Protein AF-A0A6G3LF49-F1 (afdb_monomer)

Radius of gyration: 18.22 Å; Cα contacts (8 Å, |Δi|>4): 110; chains: 1; bounding box: 42×26×51 Å

Nearest PDB structures (foldseek):
  8yy0-assembly1_Y  TM=4.149E-01  e=6.885E+00  Thermus thermophilus HB8

Solvent-accessible surface area (backbone atoms only — not comparable to full-atom values): 4598 Å² total; per-residue (Å²): 130,87,68,84,78,54,65,43,78,56,98,92,34,44,36,46,48,64,39,53,51,52,29,51,48,45,11,52,52,34,12,50,50,32,28,69,45,16,48,60,52,20,45,74,74,74,40,58,89,46,18,74,67,36,22,61,54,32,17,54,50,18,28,51,53,19,43,64,68,22,52,87,65,49,69,78,48,77,71,80,78,77,84,126

Secondary structure (DSSP, 8-state):
------EEEETTEEEEHHHHHHHHHHHHHHHHHHHHHHHHHHHHTT-GGGHHHHHHHHHHHHHHHHHHHHTTT---B-------

pLDDT: mean 83.25, std 15.24, range [39.19, 96.56]

Sequence (84 aa):
MDGDEAYIEIYGELVSLKELAIASMISTALAFVLFYFSPSIAKAIGMPNLANALKITLGAVGASIGFFFSIPLTKVKRKIVEEE

Foldseek 3Di:
DPPPQDWDQDPNFTWGPVLVVQLQVQLQVQLVVQLVCQQVVCVVVVHNVCSVVSNNVSSVVRSVVSNVVSVVSTDGPPPPPPDD

Mean predicted aligned error: 7.75 Å

Structure (mmCIF, N/CA/C/O backbone):
data_AF-A0A6G3LF49-F1
#
_entry.id   AF-A0A6G3LF49-F1
#
loop_
_atom_site.group_PDB
_atom_site.id
_atom_site.type_symbol
_atom_site.label_atom_id
_atom_site.label_alt_id
_atom_site.label_comp_id
_atom_site.label_asym_id
_atom_site.label_entity_id
_atom_site.label_seq_id
_atom_site.pdbx_PDB_ins_code
_atom_site.Cartn_x
_atom_site.Cartn_y
_atom_site.Cartn_z
_atom_site.occupancy
_atom_site.B_iso_or_equiv
_atom_site.auth_seq_id
_atom_site.auth_comp_id
_atom_site.auth_asym_id
_atom_site.auth_atom_id
_atom_site.pdbx_PDB_model_num
ATOM 1 N N . MET A 1 1 ? 22.010 10.146 -20.821 1.00 39.19 1 MET A N 1
ATOM 2 C CA . MET A 1 1 ? 22.496 8.987 -20.051 1.00 39.19 1 MET A CA 1
ATOM 3 C C . MET A 1 1 ? 21.267 8.243 -19.588 1.00 39.19 1 MET A C 1
ATOM 5 O O . MET A 1 1 ? 20.666 8.639 -18.598 1.00 39.19 1 MET A O 1
ATOM 9 N N . ASP A 1 2 ? 20.832 7.276 -20.389 1.00 46.34 2 ASP A N 1
ATOM 10 C CA . ASP A 1 2 ? 19.806 6.319 -19.983 1.00 46.34 2 ASP A CA 1
ATOM 11 C C . ASP A 1 2 ? 20.521 5.402 -18.986 1.00 46.34 2 ASP A C 1
ATOM 13 O O . ASP A 1 2 ? 21.346 4.581 -19.376 1.00 46.34 2 ASP A O 1
ATOM 17 N N . GLY A 1 3 ? 20.423 5.735 -17.697 1.00 51.59 3 GLY A N 1
ATOM 18 C CA . GLY A 1 3 ? 21.125 4.997 -16.650 1.00 51.59 3 GLY A CA 1
ATOM 19 C C . GLY A 1 3 ? 20.583 3.578 -16.628 1.00 51.59 3 GLY A C 1
ATOM 20 O O . GLY A 1 3 ? 19.368 3.446 -16.521 1.00 51.59 3 GLY A O 1
ATOM 21 N N . ASP A 1 4 ? 21.471 2.585 -16.769 1.00 61.19 4 ASP A N 1
ATOM 22 C CA . ASP A 1 4 ? 21.184 1.145 -16.843 1.00 61.19 4 ASP A CA 1
ATOM 23 C C . ASP A 1 4 ? 19.878 0.780 -16.133 1.00 61.19 4 ASP A C 1
ATOM 25 O O . ASP A 1 4 ? 19.812 0.645 -14.907 1.00 61.19 4 ASP A O 1
ATOM 29 N N . GLU A 1 5 ? 18.801 0.686 -16.912 1.00 69.38 5 GLU A N 1
ATOM 30 C CA . GLU A 1 5 ? 17.506 0.309 -16.381 1.00 69.38 5 GLU A CA 1
ATOM 31 C C . GLU A 1 5 ? 17.607 -1.170 -16.002 1.00 69.38 5 GLU A C 1
ATOM 33 O O . GLU A 1 5 ? 17.725 -2.038 -16.864 1.00 69.38 5 GLU A O 1
ATOM 38 N N . ALA A 1 6 ? 17.645 -1.458 -14.700 1.00 81.44 6 ALA A N 1
ATOM 39 C CA . ALA A 1 6 ? 17.707 -2.826 -14.209 1.00 81.44 6 ALA A CA 1
ATOM 40 C C . ALA A 1 6 ? 16.356 -3.512 -14.447 1.00 81.44 6 ALA A C 1
ATOM 42 O O . ALA A 1 6 ? 15.317 -3.030 -13.988 1.00 81.44 6 ALA A O 1
ATOM 43 N N . TYR A 1 7 ? 16.382 -4.645 -15.142 1.00 83.12 7 TYR A N 1
ATOM 44 C CA . TYR A 1 7 ? 15.216 -5.489 -15.375 1.00 83.12 7 TYR A CA 1
ATOM 45 C C . TYR A 1 7 ? 15.318 -6.766 -14.547 1.00 83.12 7 TYR A C 1
ATOM 47 O O . TYR A 1 7 ? 16.409 -7.293 -14.334 1.00 83.12 7 TYR A O 1
ATOM 55 N N . ILE A 1 8 ? 14.172 -7.267 -14.101 1.00 84.12 8 ILE A N 1
ATOM 56 C CA . ILE A 1 8 ? 14.035 -8.582 -13.482 1.00 84.12 8 ILE A CA 1
ATOM 57 C C . ILE A 1 8 ? 13.063 -9.418 -14.310 1.00 84.12 8 ILE A C 1
ATOM 59 O O . ILE A 1 8 ? 12.038 -8.911 -14.766 1.00 84.12 8 ILE A O 1
ATOM 63 N N . GLU A 1 9 ? 13.390 -10.689 -14.520 1.00 82.81 9 GLU A N 1
ATOM 64 C CA . GLU A 1 9 ? 12.490 -11.631 -15.175 1.00 82.81 9 GLU A CA 1
ATOM 65 C C . GLU A 1 9 ? 11.480 -12.173 -14.15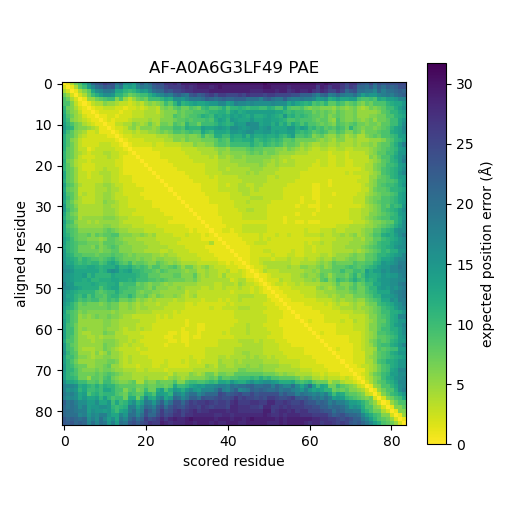8 1.00 82.81 9 GLU A C 1
ATOM 67 O O . GLU A 1 9 ? 11.850 -12.755 -13.136 1.00 82.81 9 GLU A O 1
ATOM 72 N N . ILE A 1 10 ? 10.194 -11.964 -14.429 1.00 80.06 10 ILE A N 1
ATOM 73 C CA . ILE A 1 10 ? 9.086 -12.472 -13.622 1.00 80.06 10 ILE A CA 1
ATOM 74 C C . ILE A 1 10 ? 8.127 -13.180 -14.580 1.00 80.06 10 ILE A C 1
ATOM 76 O O . ILE A 1 10 ? 7.575 -12.555 -15.478 1.00 80.06 10 ILE A O 1
ATOM 80 N N . TYR A 1 11 ? 7.943 -14.492 -14.406 1.00 80.56 11 TYR A N 1
ATOM 81 C CA . TYR A 1 11 ? 7.079 -15.324 -15.260 1.00 80.56 11 TYR A CA 1
ATOM 82 C C . TYR A 1 11 ? 7.391 -15.242 -16.772 1.00 80.56 11 TYR A C 1
ATOM 84 O O . TYR A 1 11 ? 6.479 -15.302 -17.593 1.00 80.56 11 TYR A O 1
ATOM 92 N N . GLY A 1 12 ? 8.669 -15.109 -17.148 1.00 75.94 12 GLY A N 1
ATOM 93 C CA . GLY A 1 12 ? 9.093 -14.975 -18.549 1.00 75.94 12 GLY A CA 1
ATOM 94 C C . GLY A 1 12 ? 8.920 -13.568 -19.132 1.00 75.94 12 GLY A C 1
ATOM 95 O O . GLY A 1 12 ? 9.147 -13.362 -20.322 1.00 75.94 12 GLY A O 1
ATOM 96 N N . GLU A 1 13 ? 8.528 -12.585 -18.315 1.00 76.00 13 GLU A N 1
ATOM 97 C CA . GLU A 1 13 ? 8.414 -11.185 -18.717 1.00 76.00 13 GLU A CA 1
ATOM 98 C C . GLU A 1 13 ? 9.482 -10.325 -18.031 1.00 76.00 13 GLU A C 1
ATOM 100 O O . GLU A 1 13 ? 9.737 -10.453 -16.832 1.00 76.00 13 GLU A O 1
ATOM 105 N N . LEU A 1 14 ? 10.103 -9.416 -18.791 1.00 79.62 14 LEU A N 1
ATOM 106 C CA . LEU A 1 14 ? 11.058 -8.451 -18.248 1.00 79.62 14 LEU A CA 1
ATOM 107 C C . LEU A 1 14 ? 10.314 -7.261 -17.644 1.00 79.62 14 LEU A C 1
ATOM 109 O O . LEU A 1 14 ? 9.666 -6.474 -18.339 1.00 79.62 14 LEU A O 1
ATOM 113 N N . VAL A 1 15 ? 10.453 -7.110 -16.332 1.00 80.38 15 VAL A N 1
ATOM 114 C CA . VAL A 1 15 ? 9.838 -6.035 -15.559 1.00 80.38 15 VAL A CA 1
ATOM 115 C C . VAL A 1 15 ? 10.916 -5.045 -15.133 1.00 80.38 15 VAL A C 1
ATOM 117 O O . VAL A 1 15 ? 11.947 -5.435 -14.585 1.00 80.38 15 VAL A O 1
ATOM 120 N N . SER A 1 16 ? 10.687 -3.752 -15.378 1.00 85.69 16 SER A N 1
ATOM 121 C CA . SER A 1 16 ? 11.589 -2.694 -14.908 1.00 85.69 16 SER A CA 1
ATOM 122 C C . SER A 1 16 ? 11.575 -2.649 -13.381 1.00 85.69 16 SER A C 1
ATOM 124 O O . SER A 1 16 ? 10.531 -2.448 -12.754 1.00 85.69 16 SER A O 1
ATOM 126 N N . LEU A 1 17 ? 12.745 -2.809 -12.761 1.00 85.56 17 LEU A N 1
ATOM 127 C CA . LEU A 1 17 ? 12.894 -2.821 -11.305 1.00 85.56 17 LEU A CA 1
ATOM 128 C C . LEU A 1 17 ? 12.541 -1.455 -10.703 1.00 85.56 17 LEU A C 1
ATOM 130 O O . LEU A 1 17 ? 12.009 -1.371 -9.598 1.00 85.56 17 LEU A O 1
ATOM 134 N N . LYS A 1 18 ? 12.756 -0.380 -11.47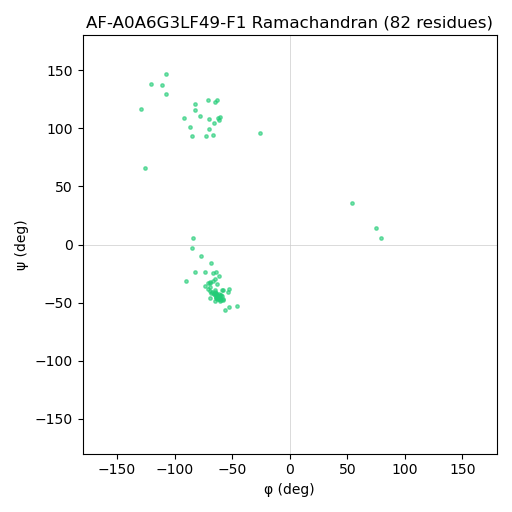1 1.00 86.69 18 LYS A N 1
ATOM 135 C CA . LYS A 1 18 ? 12.324 0.977 -11.126 1.00 86.69 18 LYS A CA 1
ATOM 136 C C . LYS A 1 18 ? 10.801 1.089 -11.088 1.00 86.69 18 LYS A C 1
ATOM 138 O O . LYS A 1 18 ? 10.261 1.613 -10.117 1.00 86.69 18 LYS A O 1
ATOM 143 N N . GLU A 1 19 ? 10.109 0.607 -12.119 1.00 86.19 19 GLU A N 1
ATOM 144 C CA . GLU A 1 19 ? 8.641 0.639 -12.163 1.00 86.19 19 GLU A CA 1
ATOM 145 C C . GLU A 1 19 ? 8.037 -0.221 -11.048 1.00 86.19 19 GLU A C 1
ATOM 147 O O . GLU A 1 19 ? 7.123 0.223 -10.353 1.00 86.19 19 GLU A O 1
ATOM 152 N N . LEU A 1 20 ? 8.611 -1.402 -10.801 1.00 86.62 20 LEU A N 1
ATOM 153 C CA . LEU A 1 20 ? 8.217 -2.279 -9.701 1.00 86.62 20 LEU A CA 1
ATOM 154 C C . LEU A 1 20 ? 8.421 -1.612 -8.332 1.00 86.62 20 LEU A C 1
ATOM 156 O O . LEU A 1 20 ? 7.548 -1.700 -7.464 1.00 86.62 20 LEU A O 1
ATOM 160 N N . ALA A 1 21 ? 9.544 -0.91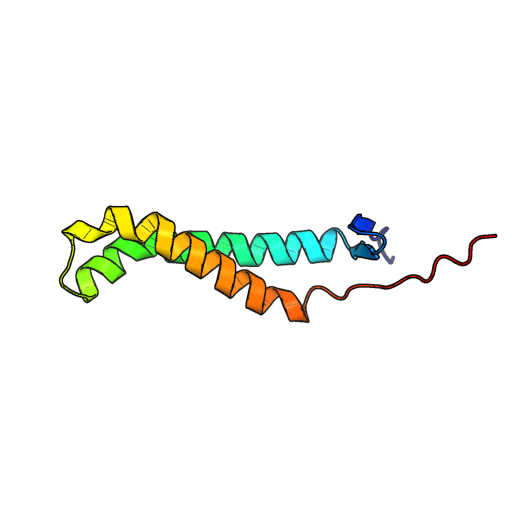8 -8.132 1.00 89.94 21 ALA A N 1
ATOM 161 C CA . ALA A 1 21 ? 9.822 -0.191 -6.897 1.00 89.94 21 ALA A CA 1
ATOM 162 C C . ALA A 1 21 ? 8.821 0.952 -6.679 1.00 89.94 21 ALA A C 1
ATOM 164 O O . ALA A 1 21 ? 8.301 1.111 -5.574 1.00 89.94 21 ALA A O 1
ATOM 165 N N . ILE A 1 22 ? 8.495 1.710 -7.731 1.00 90.56 22 ILE A N 1
ATOM 166 C CA . ILE A 1 22 ? 7.484 2.776 -7.677 1.00 90.56 22 ILE A CA 1
ATOM 167 C C . ILE A 1 22 ? 6.105 2.187 -7.350 1.00 90.56 22 ILE A C 1
ATOM 169 O O . ILE A 1 22 ? 5.429 2.670 -6.443 1.00 90.56 22 ILE A O 1
ATOM 173 N N . ALA A 1 23 ? 5.705 1.108 -8.026 1.00 90.94 23 ALA A N 1
ATOM 174 C CA . ALA A 1 23 ? 4.438 0.426 -7.779 1.00 90.94 23 ALA A CA 1
ATOM 175 C C . ALA A 1 23 ? 4.320 -0.096 -6.339 1.00 90.94 23 ALA A C 1
ATOM 177 O O . ALA A 1 23 ? 3.292 0.087 -5.676 1.00 90.94 23 ALA A O 1
ATOM 178 N N . SER A 1 24 ? 5.398 -0.696 -5.836 1.00 92.00 24 SER A N 1
ATOM 179 C CA . SER A 1 24 ? 5.489 -1.192 -4.462 1.00 92.00 24 SER A CA 1
ATOM 180 C C . SER A 1 24 ? 5.419 -0.047 -3.453 1.00 92.00 24 SER A C 1
ATOM 182 O O . SER A 1 24 ? 4.727 -0.156 -2.439 1.00 92.00 24 SER A O 1
ATOM 184 N N . MET A 1 25 ? 6.077 1.079 -3.742 1.00 94.94 25 MET A N 1
ATOM 185 C CA . MET A 1 25 ? 6.068 2.267 -2.890 1.00 94.94 25 MET A CA 1
ATOM 186 C C . MET A 1 25 ? 4.669 2.879 -2.789 1.00 94.94 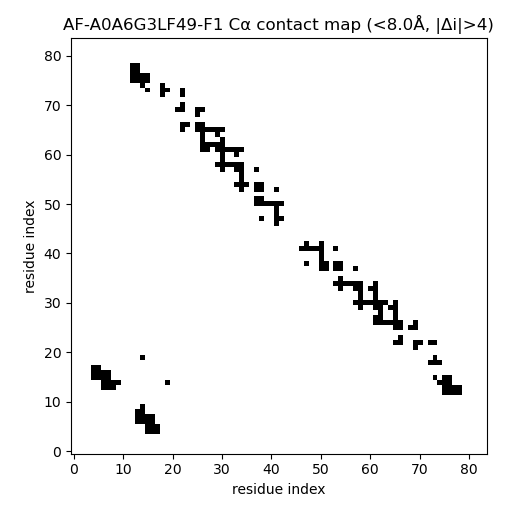25 MET A C 1
ATOM 188 O O . MET A 1 25 ? 4.216 3.160 -1.683 1.00 94.94 25 MET A O 1
ATOM 192 N N . ILE A 1 26 ? 3.960 3.032 -3.911 1.00 94.12 26 ILE A N 1
ATOM 193 C CA . ILE A 1 26 ? 2.587 3.562 -3.936 1.00 94.12 26 ILE A CA 1
ATOM 194 C C . ILE A 1 26 ? 1.648 2.656 -3.133 1.00 94.12 26 ILE A C 1
ATOM 196 O O . ILE A 1 26 ? 0.897 3.135 -2.280 1.00 94.12 26 ILE A O 1
ATOM 200 N N . SER A 1 27 ? 1.732 1.344 -3.361 1.00 94.94 27 SER A N 1
ATOM 201 C CA . SER A 1 27 ? 0.923 0.347 -2.650 1.00 94.94 27 SER A CA 1
ATOM 202 C C . SER A 1 27 ? 1.186 0.381 -1.145 1.00 94.94 27 SER A C 1
ATOM 204 O O . SER A 1 27 ? 0.253 0.438 -0.346 1.00 94.94 27 SER A O 1
ATOM 206 N N . THR A 1 28 ? 2.459 0.434 -0.751 1.00 95.81 28 THR A N 1
ATOM 207 C CA . THR A 1 28 ? 2.867 0.502 0.659 1.00 95.81 28 THR A CA 1
ATOM 208 C C . THR A 1 28 ? 2.426 1.809 1.313 1.00 95.81 28 THR A C 1
ATOM 210 O O . THR A 1 28 ? 1.917 1.792 2.432 1.00 95.81 28 THR A O 1
ATOM 213 N N . ALA A 1 29 ? 2.568 2.943 0.620 1.00 95.94 29 ALA A N 1
ATOM 214 C CA . ALA A 1 29 ? 2.161 4.245 1.134 1.00 95.94 29 ALA A CA 1
ATOM 215 C C . ALA A 1 29 ? 0.654 4.286 1.416 1.00 95.94 29 ALA A C 1
ATOM 217 O O . ALA A 1 29 ? 0.241 4.687 2.503 1.00 95.94 29 ALA A O 1
ATOM 218 N N . LEU A 1 30 ? -0.174 3.811 0.482 1.00 95.38 30 LEU A N 1
ATOM 219 C CA . LEU A 1 30 ? -1.627 3.784 0.667 1.00 95.38 30 LEU A CA 1
ATOM 220 C C . LEU A 1 30 ? -2.072 2.769 1.722 1.00 95.38 30 LEU A C 1
ATOM 222 O O . LEU A 1 30 ? -2.973 3.068 2.510 1.00 95.38 30 LEU A O 1
ATOM 226 N N . ALA A 1 31 ? -1.410 1.612 1.803 1.00 96.56 31 ALA A N 1
ATOM 227 C CA . ALA A 1 31 ? -1.619 0.658 2.887 1.00 96.56 31 ALA A CA 1
ATOM 228 C C . ALA A 1 31 ? -1.344 1.297 4.253 1.00 96.56 31 ALA A C 1
ATOM 230 O O . ALA A 1 31 ? -2.161 1.193 5.167 1.00 96.56 31 ALA A O 1
ATOM 231 N N . PHE A 1 32 ? -0.221 2.006 4.383 1.00 96.25 32 PHE A N 1
ATOM 232 C CA . PHE A 1 32 ? 0.175 2.655 5.628 1.00 96.25 32 PHE A CA 1
ATOM 233 C C . PHE A 1 32 ? -0.781 3.785 6.021 1.00 96.25 32 PHE A C 1
ATOM 235 O O . PHE A 1 32 ? -1.185 3.876 7.180 1.00 96.25 32 PHE A O 1
ATOM 242 N N . VAL A 1 33 ? -1.197 4.606 5.051 1.00 95.75 33 VAL A N 1
ATOM 243 C CA . VAL A 1 33 ? -2.197 5.660 5.252 1.00 95.75 33 VAL A CA 1
ATOM 244 C C . VAL A 1 33 ? -3.483 5.053 5.815 1.00 95.75 33 VAL A C 1
ATOM 246 O O . VAL A 1 33 ? -3.906 5.426 6.908 1.00 95.75 33 VAL A O 1
ATOM 249 N N . LEU A 1 34 ? -4.086 4.071 5.142 1.00 94.69 34 LEU A N 1
ATOM 250 C CA . LEU A 1 34 ? -5.353 3.499 5.608 1.00 94.69 34 LEU A CA 1
ATOM 251 C C . LEU A 1 34 ? -5.218 2.688 6.903 1.00 94.69 34 LEU A C 1
ATOM 253 O O . LEU A 1 34 ? -6.119 2.731 7.744 1.00 94.69 34 LEU A O 1
ATOM 257 N N . PHE A 1 35 ? -4.085 2.020 7.120 1.00 94.62 35 PHE A N 1
ATOM 258 C CA . PHE A 1 35 ? -3.768 1.387 8.399 1.00 94.62 35 PHE A CA 1
ATOM 259 C C . PHE A 1 35 ? -3.772 2.414 9.539 1.00 94.62 35 PHE A C 1
ATOM 261 O O . PHE A 1 35 ? -4.412 2.194 10.570 1.00 94.62 35 PHE A O 1
ATOM 268 N N . TYR A 1 36 ? -3.110 3.558 9.354 1.00 94.81 36 TYR A N 1
ATOM 269 C CA . TY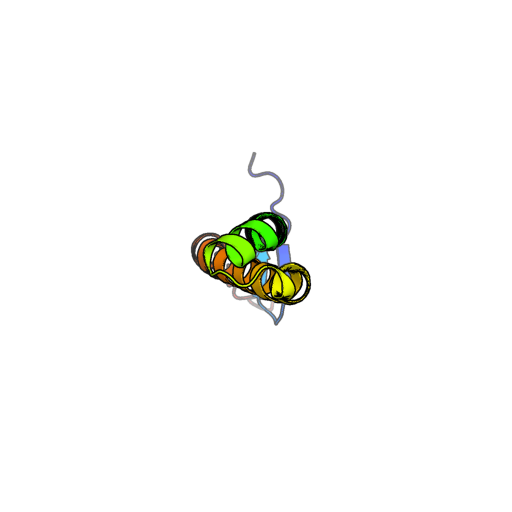R A 1 36 ? -3.008 4.599 10.375 1.00 94.81 36 TYR A CA 1
ATOM 270 C C . TYR A 1 36 ? -4.334 5.340 10.600 1.00 94.81 36 TYR A C 1
ATOM 272 O O . TYR A 1 36 ? -4.695 5.625 11.741 1.00 94.81 36 TYR A O 1
ATOM 280 N N . PHE A 1 37 ? -5.101 5.600 9.536 1.00 94.00 37 PHE A N 1
ATOM 281 C CA . PHE A 1 37 ? -6.412 6.257 9.623 1.00 94.00 37 PHE A CA 1
ATOM 282 C C . PHE A 1 37 ? -7.543 5.334 10.099 1.00 94.00 37 PHE A C 1
ATOM 284 O O . PHE A 1 37 ? -8.627 5.818 10.437 1.00 94.00 37 PHE A O 1
ATOM 291 N N . SER A 1 38 ? -7.304 4.025 10.196 1.00 92.19 38 SER A N 1
ATOM 292 C CA . SER A 1 38 ? -8.312 3.050 10.621 1.00 92.19 38 SER A CA 1
ATOM 293 C C . SER A 1 38 ? -9.015 3.358 11.955 1.00 92.19 38 SER A C 1
ATOM 295 O O . SER A 1 38 ? -10.235 3.182 12.003 1.00 92.19 38 SER A O 1
ATOM 297 N N . PRO A 1 39 ? -8.369 3.881 13.025 1.00 91.88 39 PRO A N 1
ATOM 298 C CA . PRO A 1 39 ? -9.078 4.200 14.264 1.00 91.88 39 PRO A CA 1
ATOM 299 C C . PRO A 1 39 ? -9.997 5.414 14.103 1.00 91.88 39 PRO A C 1
ATOM 301 O O . PRO A 1 39 ? -11.058 5.471 14.721 1.00 91.88 39 PRO A O 1
ATOM 304 N N . SER A 1 40 ? -9.609 6.381 13.268 1.00 93.31 40 SER A N 1
ATOM 305 C CA . SER A 1 40 ? -10.435 7.548 12.945 1.00 93.31 40 SER A CA 1
ATOM 306 C C . SER A 1 40 ? -11.670 7.135 12.146 1.00 93.31 40 SER A C 1
ATOM 308 O O . SER A 1 40 ? -12.771 7.581 12.456 1.00 93.31 40 SER A O 1
ATOM 310 N N . ILE A 1 41 ? -11.507 6.214 11.191 1.00 91.00 41 ILE A N 1
ATOM 311 C CA . ILE A 1 41 ? -12.617 5.630 10.427 1.00 91.00 41 ILE A CA 1
ATOM 312 C C . ILE A 1 41 ? -13.550 4.841 11.357 1.00 91.00 41 ILE A C 1
ATOM 314 O O . ILE A 1 41 ? -14.760 5.048 11.320 1.00 91.00 41 ILE A O 1
ATOM 318 N N . ALA A 1 42 ? -13.004 4.014 12.257 1.00 92.38 42 ALA A N 1
ATOM 319 C CA . ALA A 1 42 ? -13.779 3.255 13.245 1.00 92.38 42 ALA A CA 1
ATOM 320 C C . ALA A 1 42 ? -14.623 4.159 14.164 1.00 92.38 42 ALA A C 1
ATOM 322 O O . ALA A 1 42 ? -15.766 3.840 14.491 1.00 92.38 42 ALA A O 1
ATOM 323 N N . LYS A 1 43 ? -14.070 5.310 14.568 1.00 92.50 43 LYS A N 1
ATOM 324 C CA . LYS A 1 43 ? -14.797 6.323 15.344 1.00 92.50 43 LYS A CA 1
ATOM 325 C C . LYS A 1 43 ? -15.897 6.994 14.522 1.00 92.50 43 LYS A C 1
ATOM 327 O O . LYS A 1 43 ? -16.993 7.174 15.041 1.00 92.50 43 LYS A O 1
ATOM 332 N N . ALA A 1 44 ? -15.628 7.327 13.260 1.00 93.56 44 ALA A N 1
ATOM 333 C CA . ALA A 1 44 ? -16.596 7.982 12.380 1.00 93.56 44 ALA A CA 1
ATOM 334 C C . ALA A 1 44 ? -17.840 7.116 12.108 1.00 93.56 44 ALA A C 1
ATOM 336 O O . ALA A 1 44 ? -18.942 7.647 12.024 1.00 93.56 44 ALA A O 1
ATOM 337 N N . ILE A 1 45 ? -17.683 5.790 12.039 1.00 92.31 45 ILE A N 1
ATOM 338 C CA . ILE A 1 45 ? -18.798 4.841 11.862 1.00 92.31 45 ILE A CA 1
ATOM 339 C C . ILE A 1 45 ? -19.503 4.461 13.179 1.00 92.31 45 ILE A C 1
ATOM 341 O O . ILE A 1 45 ? -20.356 3.579 13.185 1.00 92.31 45 ILE A O 1
ATOM 345 N N . GLY A 1 46 ? -19.141 5.085 14.307 1.00 92.44 46 GLY A N 1
ATOM 346 C CA . GLY A 1 46 ? -19.756 4.824 15.614 1.00 92.44 46 GLY A CA 1
ATOM 347 C C . GLY A 1 46 ? -19.338 3.503 16.272 1.00 92.44 46 GLY A C 1
ATOM 348 O O . GLY A 1 46 ? -19.964 3.079 17.240 1.00 92.44 46 GLY A O 1
ATOM 349 N N . MET A 1 47 ? -18.277 2.851 15.783 1.00 92.19 47 MET A N 1
ATOM 350 C CA . MET A 1 47 ? -17.828 1.538 16.263 1.00 92.19 47 MET A CA 1
ATOM 351 C C . MET A 1 47 ? -16.344 1.544 16.681 1.00 92.19 47 MET A C 1
ATOM 353 O O . MET A 1 47 ? -15.516 0.850 16.083 1.00 92.19 47 MET A O 1
ATOM 357 N N . PRO A 1 48 ? -15.965 2.282 17.742 1.00 88.56 48 PRO A N 1
ATOM 358 C CA . PRO A 1 48 ? -14.564 2.424 18.153 1.00 88.56 48 PRO A CA 1
ATOM 359 C C . PRO A 1 48 ? -13.902 1.095 18.557 1.00 88.56 48 PRO A C 1
ATOM 361 O O . PRO A 1 48 ? -12.694 0.936 18.387 1.00 88.56 4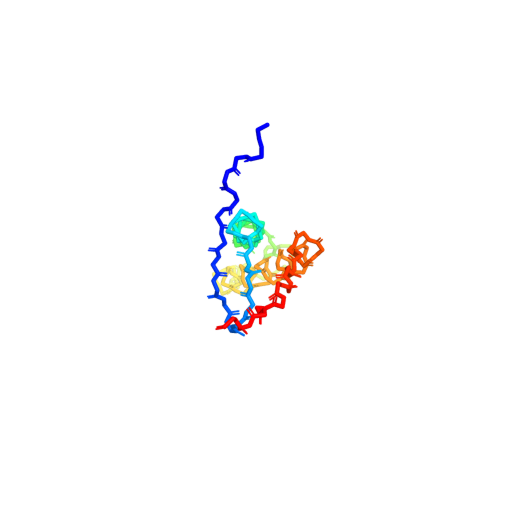8 PRO A O 1
ATOM 364 N N . ASN A 1 49 ? -14.684 0.117 19.026 1.00 89.81 49 ASN A N 1
ATOM 365 C CA . ASN A 1 49 ? -14.196 -1.205 19.439 1.00 89.81 49 ASN A CA 1
ATOM 366 C C . ASN A 1 49 ? -13.581 -2.008 18.277 1.00 89.81 49 ASN A C 1
ATOM 368 O O . ASN A 1 49 ? -12.742 -2.876 18.501 1.00 89.81 49 ASN A O 1
ATOM 372 N N . LEU A 1 50 ? -13.962 -1.703 17.032 1.00 90.19 50 LEU A N 1
ATOM 373 C CA . LEU A 1 50 ? -13.450 -2.367 15.830 1.00 90.19 50 LEU A CA 1
ATOM 374 C C . LEU A 1 50 ? -12.128 -1.777 15.321 1.00 90.19 50 LEU A C 1
ATOM 376 O O . LEU A 1 50 ? -11.556 -2.321 14.379 1.00 90.19 50 LEU A O 1
ATOM 380 N N . ALA A 1 51 ? -11.603 -0.711 15.938 1.00 88.12 51 ALA A N 1
ATOM 381 C CA . ALA A 1 51 ? -10.415 -0.007 15.453 1.00 88.12 51 ALA A CA 1
ATOM 382 C C . ALA A 1 51 ? -9.206 -0.928 15.223 1.00 88.12 51 ALA A C 1
ATOM 384 O O . ALA A 1 51 ? -8.510 -0.787 14.223 1.00 88.12 51 ALA A O 1
ATOM 385 N N . ASN A 1 52 ? -8.960 -1.894 16.114 1.00 87.62 52 ASN A N 1
ATOM 386 C CA . ASN A 1 52 ? -7.834 -2.819 15.959 1.00 87.62 52 ASN A CA 1
ATOM 387 C C . ASN A 1 52 ? -8.059 -3.869 14.864 1.00 87.62 52 ASN A C 1
ATOM 389 O O . ASN A 1 52 ? -7.109 -4.202 14.162 1.00 87.62 52 ASN A O 1
ATOM 393 N N . ALA A 1 53 ? -9.289 -4.354 14.683 1.00 88.19 53 ALA A N 1
ATOM 394 C CA . ALA A 1 53 ? -9.611 -5.290 13.605 1.00 88.19 53 ALA A CA 1
ATOM 395 C C . ALA A 1 53 ? -9.536 -4.599 12.232 1.00 88.19 53 ALA A C 1
ATOM 397 O O . ALA A 1 53 ? -8.976 -5.142 11.283 1.00 88.19 53 ALA A O 1
ATOM 398 N N . LEU A 1 54 ? -10.021 -3.355 12.154 1.00 91.19 54 LEU A N 1
ATOM 399 C CA . LEU A 1 54 ? -10.028 -2.556 10.931 1.00 91.19 54 LEU A CA 1
ATOM 400 C C . LEU A 1 54 ? -8.631 -2.163 10.446 1.00 91.19 54 LEU A C 1
ATOM 402 O O . LEU A 1 54 ? -8.475 -1.942 9.253 1.00 91.19 54 LEU A O 1
ATOM 406 N N . LYS A 1 55 ? -7.615 -2.098 11.317 1.00 91.75 55 LYS A N 1
ATOM 407 C CA . LYS A 1 55 ? -6.230 -1.768 10.930 1.00 91.75 55 LYS A CA 1
ATOM 408 C C . LYS A 1 55 ? -5.717 -2.641 9.793 1.00 91.75 55 LYS A C 1
ATOM 410 O O . LYS A 1 55 ? -5.2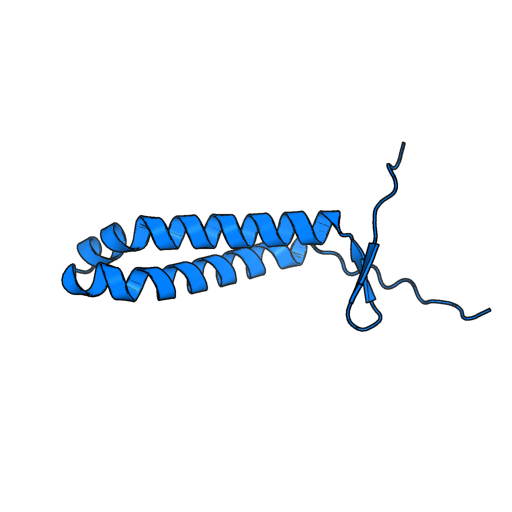55 -2.123 8.780 1.00 91.75 55 LYS A O 1
ATOM 415 N N . ILE A 1 56 ? -5.808 -3.958 9.966 1.00 90.94 56 ILE A N 1
ATOM 416 C CA . ILE A 1 56 ? -5.276 -4.921 8.998 1.00 90.94 56 ILE A CA 1
ATOM 417 C C . ILE A 1 56 ? -6.113 -4.879 7.720 1.00 90.94 56 ILE A C 1
ATOM 419 O O . ILE A 1 56 ? -5.562 -4.774 6.627 1.00 90.94 56 ILE A O 1
ATOM 423 N N . THR A 1 57 ? -7.442 -4.885 7.855 1.00 93.44 57 THR A N 1
ATOM 424 C CA . THR A 1 57 ? -8.358 -4.842 6.710 1.00 93.44 57 THR A CA 1
ATOM 425 C C . THR A 1 57 ? -8.176 -3.570 5.886 1.00 93.44 57 THR A C 1
ATOM 427 O O . THR A 1 57 ? -8.014 -3.652 4.675 1.00 93.44 57 THR A O 1
ATOM 430 N N . LEU A 1 58 ? -8.147 -2.395 6.520 1.00 94.31 58 LEU A N 1
ATOM 431 C CA . LEU A 1 58 ? -7.961 -1.121 5.828 1.00 94.31 58 LEU A CA 1
ATOM 432 C C . LEU A 1 58 ? -6.548 -0.976 5.260 1.00 94.31 58 LEU A C 1
ATOM 434 O O . LEU A 1 58 ? -6.401 -0.422 4.177 1.00 94.31 58 LEU A O 1
ATOM 438 N N . GLY A 1 59 ? -5.531 -1.539 5.915 1.00 94.31 59 GLY A N 1
ATOM 439 C CA . GLY A 1 59 ? -4.194 -1.656 5.334 1.00 94.31 59 GLY A CA 1
ATOM 440 C C . GLY A 1 59 ? -4.189 -2.472 4.036 1.00 94.31 59 GLY A C 1
ATOM 441 O O . GLY A 1 59 ? -3.665 -2.012 3.024 1.00 94.31 59 GLY A O 1
ATOM 442 N N . ALA A 1 60 ? -4.837 -3.640 4.022 1.00 94.00 60 ALA A N 1
ATOM 443 C CA . ALA A 1 60 ? -4.960 -4.476 2.823 1.00 94.00 60 ALA A CA 1
ATOM 444 C C . ALA A 1 60 ? -5.789 -3.805 1.712 1.00 94.00 60 ALA A C 1
ATOM 446 O O . ALA A 1 60 ? -5.429 -3.869 0.534 1.00 94.00 60 ALA A O 1
ATOM 447 N N . VAL A 1 61 ? -6.867 -3.104 2.078 1.00 95.25 61 VAL A N 1
ATOM 448 C CA . VAL A 1 61 ? -7.645 -2.272 1.146 1.00 95.25 61 VAL A CA 1
ATOM 449 C C . VAL A 1 61 ? -6.764 -1.167 0.559 1.00 95.25 61 VAL A C 1
ATOM 451 O O . VAL A 1 61 ? -6.780 -0.956 -0.650 1.00 95.25 61 VAL A O 1
ATOM 454 N N . GLY A 1 62 ? -5.939 -0.511 1.376 1.00 94.94 62 GLY A N 1
ATOM 455 C CA . GLY A 1 62 ? -5.026 0.542 0.928 1.00 94.94 62 GLY A CA 1
ATOM 456 C C . GLY A 1 62 ? -3.966 0.023 -0.034 1.00 94.94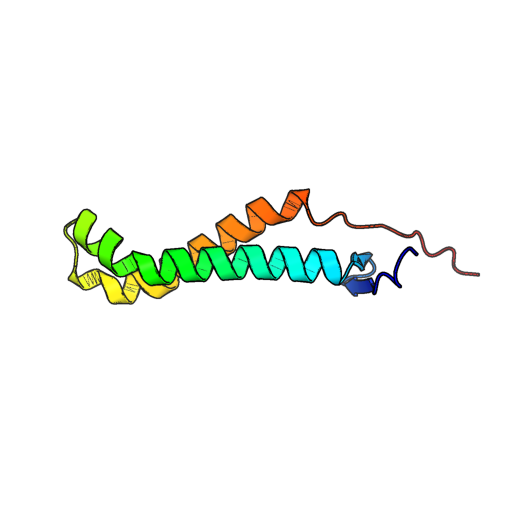 62 GLY A C 1
ATOM 457 O O . GLY A 1 62 ? -3.742 0.634 -1.076 1.00 94.94 62 GLY A O 1
ATOM 458 N N . ALA A 1 63 ? -3.386 -1.143 0.261 1.00 94.94 63 ALA A N 1
ATOM 459 C CA . ALA A 1 63 ? -2.468 -1.827 -0.645 1.00 94.94 63 ALA A CA 1
ATOM 460 C C . ALA A 1 63 ? -3.137 -2.146 -1.989 1.00 94.94 63 ALA A C 1
ATOM 462 O O . ALA A 1 63 ? -2.561 -1.886 -3.040 1.00 94.94 63 ALA A O 1
ATOM 463 N N . SER A 1 64 ? -4.375 -2.650 -1.955 1.00 95.31 64 SER A N 1
ATOM 464 C CA . SER A 1 64 ? -5.139 -2.992 -3.160 1.00 95.31 64 SER A CA 1
ATOM 465 C C . SER A 1 64 ? -5.424 -1.757 -4.014 1.00 95.31 64 SER A C 1
ATOM 467 O O . SER A 1 64 ? -5.215 -1.777 -5.222 1.00 95.31 64 SER A O 1
ATOM 469 N N . ILE A 1 65 ? -5.843 -0.654 -3.389 1.00 94.62 65 ILE A N 1
ATOM 470 C CA . ILE A 1 65 ? -6.064 0.626 -4.072 1.00 94.62 65 ILE A CA 1
ATOM 471 C C . ILE A 1 65 ? -4.756 1.133 -4.693 1.00 94.62 65 ILE A C 1
ATOM 473 O O . ILE A 1 65 ? -4.746 1.550 -5.849 1.00 94.62 65 ILE A O 1
ATOM 477 N N . GLY A 1 66 ? -3.643 1.068 -3.960 1.00 93.12 66 GLY A N 1
ATOM 478 C CA . GLY A 1 66 ? -2.351 1.494 -4.491 1.00 93.12 66 GLY A CA 1
ATOM 479 C C . GLY A 1 66 ? -1.831 0.617 -5.622 1.00 93.12 66 GLY A C 1
ATOM 480 O O . GLY A 1 66 ? -1.241 1.150 -6.558 1.00 93.12 66 GLY A O 1
ATOM 481 N N . PHE A 1 67 ? -2.145 -0.677 -5.604 1.00 91.88 67 PHE A N 1
ATOM 482 C CA . PHE A 1 67 ? -1.902 -1.561 -6.737 1.00 91.88 67 PHE A CA 1
ATOM 483 C C . PHE A 1 67 ? -2.729 -1.144 -7.961 1.00 91.88 67 PHE A C 1
ATOM 485 O O . PHE A 1 67 ? -2.185 -1.013 -9.050 1.00 91.88 67 PHE A O 1
ATOM 492 N N . PHE A 1 68 ? -4.019 -0.830 -7.804 1.00 92.88 68 PHE A N 1
ATOM 493 C CA . PHE A 1 68 ? -4.827 -0.320 -8.922 1.00 92.88 68 PHE A CA 1
ATOM 494 C C . PHE A 1 68 ? -4.248 0.961 -9.539 1.00 92.88 68 PHE A C 1
ATOM 496 O O . PHE A 1 68 ? -4.247 1.109 -10.761 1.00 92.88 68 PHE A O 1
ATOM 503 N N . PHE A 1 69 ? -3.721 1.869 -8.714 1.00 89.75 69 PHE A N 1
ATOM 504 C CA . PHE A 1 69 ? -3.063 3.084 -9.198 1.00 89.75 69 PHE A CA 1
ATOM 505 C C . PHE A 1 69 ? -1.686 2.836 -9.818 1.00 89.75 69 PHE A C 1
ATOM 507 O O . PHE A 1 69 ? -1.240 3.648 -10.630 1.00 89.75 69 PHE A O 1
ATOM 514 N N . SER A 1 70 ? -1.008 1.742 -9.467 1.00 88.25 70 SER A N 1
ATOM 515 C CA . SER A 1 70 ? 0.300 1.418 -10.031 1.00 88.25 70 SER A CA 1
ATOM 516 C C . SER A 1 70 ? 0.226 0.734 -11.396 1.00 88.25 70 SER A C 1
ATOM 518 O O . SER A 1 70 ? 1.160 0.896 -12.176 1.00 88.25 70 SER A O 1
ATOM 520 N N . ILE A 1 71 ? -0.888 0.071 -11.733 1.00 85.38 71 ILE A N 1
ATOM 521 C CA . ILE A 1 71 ? -1.113 -0.585 -13.037 1.00 85.38 71 ILE A CA 1
ATOM 522 C C . ILE A 1 71 ? -0.720 0.292 -14.244 1.00 85.38 71 ILE A C 1
ATOM 524 O O . ILE A 1 71 ? 0.065 -0.179 -15.065 1.00 85.38 71 ILE A O 1
ATOM 528 N N . PRO A 1 72 ? -1.193 1.549 -14.397 1.00 82.12 72 PRO A N 1
ATOM 529 C CA . PRO A 1 72 ? -0.813 2.380 -15.545 1.00 82.12 72 PRO A CA 1
ATOM 530 C C . PRO A 1 72 ? 0.665 2.810 -15.550 1.00 82.12 72 PRO A C 1
ATOM 532 O O . PRO A 1 72 ? 1.152 3.283 -16.578 1.00 82.12 72 PRO A O 1
ATOM 535 N N . LEU A 1 73 ? 1.370 2.686 -14.419 1.00 77.06 73 LEU A N 1
ATOM 536 C CA . LEU A 1 73 ? 2.777 3.070 -14.267 1.00 77.06 73 LEU A CA 1
ATOM 537 C C . LEU A 1 73 ? 3.735 1.924 -14.595 1.00 77.06 73 LEU A C 1
ATOM 539 O O . LEU A 1 73 ? 4.833 2.179 -15.078 1.00 77.06 73 LEU A O 1
ATOM 543 N N . THR A 1 74 ? 3.326 0.683 -14.340 1.00 72.31 74 THR A N 1
ATOM 544 C CA . THR A 1 74 ? 4.081 -0.522 -14.693 1.00 72.31 74 THR A CA 1
ATOM 545 C C . THR A 1 74 ? 3.751 -0.938 -16.118 1.00 72.31 74 THR A C 1
ATOM 547 O O . THR A 1 74 ? 2.707 -1.536 -16.381 1.00 72.31 74 THR A O 1
ATOM 550 N N . LYS A 1 75 ? 4.639 -0.622 -17.058 1.00 66.19 75 LYS A N 1
ATOM 551 C CA . LYS A 1 75 ? 4.543 -1.097 -18.435 1.00 66.19 75 LYS A CA 1
ATOM 552 C C . LYS A 1 75 ? 5.337 -2.386 -18.540 1.00 66.19 75 LYS A C 1
ATOM 554 O O . LYS A 1 75 ? 6.562 -2.376 -18.553 1.00 66.19 75 LYS A O 1
ATOM 559 N N . VAL A 1 76 ? 4.636 -3.505 -18.686 1.00 62.91 76 VAL A N 1
ATOM 560 C CA . VAL A 1 76 ? 5.282 -4.774 -19.029 1.00 62.91 76 VAL A CA 1
ATOM 561 C C . VAL A 1 76 ? 5.958 -4.614 -20.394 1.00 62.91 76 VAL A C 1
ATOM 563 O O . VAL A 1 76 ? 5.291 -4.532 -21.431 1.00 62.91 76 VAL A O 1
ATOM 566 N N . LYS A 1 77 ? 7.291 -4.534 -20.411 1.00 59.72 77 LYS A N 1
ATOM 567 C CA . LYS A 1 77 ? 8.066 -4.535 -21.652 1.00 59.72 77 LYS A CA 1
ATOM 568 C C . LYS A 1 77 ? 8.288 -5.992 -22.049 1.00 59.72 77 LYS A C 1
ATOM 570 O O . LYS A 1 77 ? 9.253 -6.622 -21.632 1.00 59.72 77 LYS A O 1
ATOM 575 N N . ARG A 1 78 ? 7.400 -6.536 -22.886 1.00 52.22 78 ARG A N 1
ATOM 576 C CA . ARG A 1 78 ? 7.656 -7.815 -23.563 1.00 52.22 78 ARG A CA 1
ATOM 577 C C . ARG A 1 78 ? 8.806 -7.620 -24.547 1.00 52.22 78 ARG A C 1
ATOM 579 O O . ARG A 1 78 ? 8.588 -7.180 -25.673 1.00 52.22 78 ARG A O 1
ATOM 586 N N . LYS A 1 79 ? 10.034 -7.912 -24.124 1.00 49.66 79 LYS A N 1
ATOM 587 C CA . LYS A 1 79 ? 11.109 -8.182 -25.075 1.00 49.66 79 LYS A CA 1
ATOM 588 C C . LYS A 1 79 ? 10.873 -9.611 -25.556 1.00 49.66 79 LYS A C 1
ATOM 590 O O . LYS A 1 79 ? 10.954 -10.538 -24.759 1.00 49.66 79 LYS A O 1
ATOM 595 N N . ILE A 1 80 ? 10.487 -9.772 -26.820 1.00 53.50 80 ILE A N 1
ATOM 596 C CA . ILE A 1 80 ? 10.510 -11.081 -27.475 1.00 53.50 80 ILE A CA 1
ATOM 597 C C . ILE A 1 80 ? 11.988 -11.469 -27.471 1.00 53.50 80 ILE A C 1
ATOM 599 O O . ILE A 1 80 ? 12.798 -10.788 -28.098 1.00 53.50 80 ILE A O 1
ATOM 603 N N . VAL A 1 81 ? 12.357 -12.451 -26.654 1.00 54.78 81 VAL A N 1
ATOM 604 C CA . VAL A 1 81 ? 13.689 -13.043 -26.720 1.00 54.78 81 VAL A CA 1
ATOM 605 C C . VAL A 1 81 ? 13.697 -13.816 -28.035 1.00 54.78 81 VAL A C 1
ATOM 607 O O . VAL A 1 81 ? 13.076 -14.869 -28.133 1.00 54.78 81 VAL A O 1
ATOM 610 N N . GLU A 1 82 ? 14.282 -13.238 -29.082 1.00 48.78 82 GLU A N 1
ATOM 611 C CA . GLU A 1 82 ? 14.721 -14.035 -30.224 1.00 48.78 82 GLU A CA 1
ATOM 612 C C . GLU A 1 82 ? 15.851 -14.917 -29.681 1.00 48.78 82 GLU A C 1
ATOM 614 O O . GLU A 1 82 ? 16.917 -14.415 -29.328 1.00 48.78 82 GLU A O 1
ATOM 619 N N . GLU A 1 83 ? 15.553 -16.200 -29.466 1.00 45.25 83 GLU A N 1
ATOM 620 C CA . GLU A 1 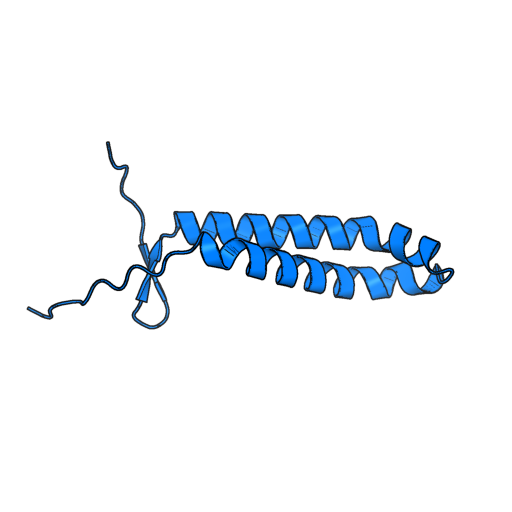83 ? 16.570 -17.216 -29.198 1.00 45.25 83 GLU A CA 1
ATOM 621 C C . GLU A 1 83 ? 17.495 -17.266 -30.427 1.00 45.25 83 GLU A C 1
ATOM 623 O O . GLU A 1 83 ? 17.054 -17.663 -31.508 1.00 45.25 83 GLU A O 1
ATOM 628 N N . GLU A 1 84 ? 18.738 -16.793 -30.277 1.00 42.31 84 GLU A N 1
ATOM 629 C CA . GLU A 1 84 ? 19.834 -17.072 -31.221 1.00 42.31 84 GLU A CA 1
ATOM 630 C C . GLU A 1 84 ? 20.321 -18.521 -31.087 1.00 42.31 84 GLU A C 1
ATOM 632 O O . GLU A 1 84 ? 20.462 -19.000 -29.934 1.00 42.31 84 GLU A O 1
#